Protein AF-A0A7Y3ATW0-F1 (afdb_monomer)

pLDDT: mean 70.45, std 15.16, range [37.91, 92.0]

Mean predicted aligned error: 16.02 Å

Structure (mmCIF, N/CA/C/O backbone):
data_AF-A0A7Y3ATW0-F1
#
_entry.id   AF-A0A7Y3ATW0-F1
#
loop_
_atom_site.group_PDB
_atom_site.id
_atom_site.type_symbol
_atom_site.label_atom_id
_atom_site.label_alt_id
_atom_site.label_comp_id
_atom_site.label_asym_id
_atom_site.label_entity_id
_atom_site.label_seq_id
_atom_site.pdbx_PDB_ins_code
_atom_site.Cartn_x
_at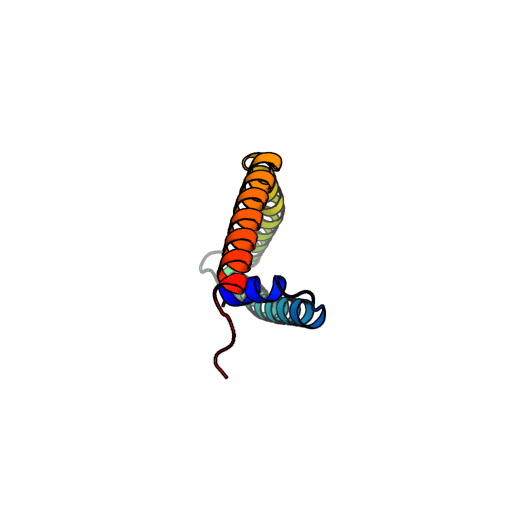om_site.Cartn_y
_atom_site.Cartn_z
_atom_site.occupancy
_atom_site.B_iso_or_equiv
_atom_site.auth_seq_id
_atom_site.auth_comp_id
_atom_site.auth_asym_id
_atom_site.auth_atom_id
_atom_site.pdbx_PDB_model_num
ATOM 1 N N . ILE A 1 1 ? -8.472 -11.705 -7.211 1.00 49.94 1 ILE A N 1
ATOM 2 C CA . ILE A 1 1 ? -8.835 -10.278 -7.421 1.00 49.94 1 ILE A CA 1
ATOM 3 C C . ILE A 1 1 ? -7.577 -9.410 -7.548 1.00 49.94 1 ILE A C 1
ATOM 5 O O . ILE A 1 1 ? -7.365 -8.875 -8.624 1.00 49.94 1 ILE A O 1
ATOM 9 N N . ALA A 1 2 ? -6.670 -9.372 -6.561 1.00 38.00 2 ALA A N 1
ATOM 10 C CA . ALA A 1 2 ? -5.379 -8.663 -6.682 1.00 38.00 2 ALA A CA 1
ATOM 11 C C . ALA A 1 2 ? -4.489 -9.165 -7.847 1.00 38.00 2 ALA A C 1
ATOM 13 O O . ALA A 1 2 ? -3.917 -8.372 -8.585 1.00 38.00 2 ALA A O 1
ATOM 14 N N . ILE A 1 3 ? -4.469 -10.484 -8.082 1.00 49.62 3 ILE A N 1
ATOM 15 C CA . ILE A 1 3 ? -3.769 -11.129 -9.215 1.00 49.62 3 ILE A CA 1
ATOM 16 C C . ILE A 1 3 ? -4.349 -10.700 -10.576 1.00 49.62 3 ILE A C 1
ATOM 18 O O . ILE A 1 3 ? -3.620 -10.559 -11.549 1.00 49.62 3 ILE A O 1
ATOM 22 N N . ILE A 1 4 ? -5.659 -10.446 -10.632 1.00 46.25 4 ILE A N 1
ATOM 23 C CA . ILE A 1 4 ? -6.367 -10.022 -11.850 1.00 46.25 4 ILE A CA 1
ATOM 24 C C . ILE A 1 4 ? -6.064 -8.546 -12.146 1.00 46.25 4 ILE A C 1
ATOM 26 O O . ILE A 1 4 ? -5.850 -8.184 -13.297 1.00 46.25 4 ILE A O 1
ATOM 30 N N . GLY A 1 5 ? -5.970 -7.708 -11.106 1.00 43.94 5 GLY A N 1
ATOM 31 C CA . GLY A 1 5 ? -5.568 -6.305 -11.238 1.00 43.94 5 GLY A CA 1
ATOM 32 C C . GLY A 1 5 ? -4.136 -6.139 -11.755 1.00 43.94 5 GLY A C 1
ATOM 33 O O . GLY A 1 5 ? -3.884 -5.278 -12.590 1.00 43.94 5 GLY A O 1
ATOM 34 N N . TYR A 1 6 ? -3.216 -7.013 -11.335 1.00 47.69 6 TYR A N 1
ATOM 35 C CA . TYR A 1 6 ? -1.833 -7.011 -11.826 1.00 47.69 6 TYR A CA 1
ATOM 36 C C . TYR A 1 6 ? -1.721 -7.484 -13.289 1.00 47.69 6 TYR A C 1
ATOM 38 O O . TYR A 1 6 ? -0.924 -6.952 -14.056 1.00 47.69 6 TYR A O 1
ATOM 46 N N . LEU A 1 7 ? -2.573 -8.435 -13.693 1.00 44.31 7 LEU A N 1
ATOM 47 C CA . LEU A 1 7 ? -2.723 -8.909 -15.078 1.00 44.31 7 LEU A CA 1
ATOM 48 C C . LEU A 1 7 ? -3.213 -7.807 -16.030 1.00 44.31 7 LEU A C 1
ATOM 50 O O . LEU A 1 7 ? -2.807 -7.765 -17.185 1.00 44.31 7 LEU A O 1
ATOM 54 N N . LEU A 1 8 ? -4.063 -6.908 -15.531 1.00 47.03 8 LEU A N 1
ATOM 55 C CA . LEU A 1 8 ? -4.670 -5.821 -16.300 1.00 47.03 8 LEU A CA 1
ATOM 56 C C . LEU A 1 8 ? -3.750 -4.611 -16.493 1.00 47.03 8 LEU A C 1
ATOM 58 O O . LEU A 1 8 ? -3.775 -3.994 -17.554 1.00 47.03 8 LEU A O 1
ATOM 62 N N . VAL A 1 9 ? -2.904 -4.298 -15.511 1.00 46.69 9 VAL A N 1
ATOM 63 C CA . VAL A 1 9 ? -1.870 -3.250 -15.622 1.00 46.69 9 VAL A CA 1
ATOM 64 C C . VAL A 1 9 ? -0.787 -3.609 -16.652 1.00 46.69 9 VAL A C 1
ATOM 66 O O . VAL A 1 9 ? -0.163 -2.718 -17.220 1.00 46.69 9 VAL A O 1
ATOM 69 N N . LEU A 1 10 ? -0.599 -4.901 -16.947 1.00 48.16 10 LEU A N 1
ATOM 70 C CA . LEU A 1 10 ? 0.301 -5.378 -18.005 1.00 48.16 10 LEU A CA 1
ATOM 71 C C . LEU A 1 10 ? -0.247 -5.123 -19.427 1.00 48.16 10 LEU A C 1
ATOM 73 O O . LEU A 1 10 ? 0.464 -5.334 -20.408 1.00 48.16 10 LEU A O 1
ATOM 77 N N . THR A 1 11 ? -1.498 -4.664 -19.539 1.00 46.88 11 THR A N 1
ATOM 78 C CA . THR A 1 11 ? -2.142 -4.267 -20.797 1.00 46.88 11 THR A CA 1
ATOM 79 C C . THR A 1 11 ? -1.956 -2.768 -21.014 1.00 46.88 11 THR A C 1
ATOM 81 O O . THR A 1 11 ? -2.322 -1.957 -20.168 1.00 46.88 11 THR A O 1
ATOM 84 N N . THR A 1 12 ? -1.402 -2.388 -22.164 1.00 51.16 12 THR A N 1
ATOM 85 C CA . THR A 1 12 ? -1.054 -1.015 -22.582 1.00 51.16 12 THR A CA 1
ATOM 86 C C . THR A 1 12 ?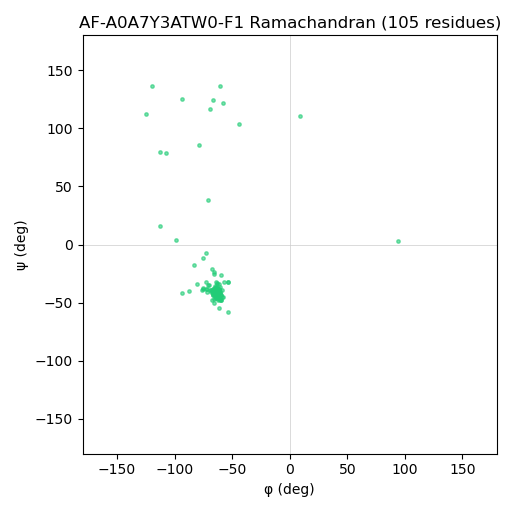 -2.282 -0.134 -22.896 1.00 51.16 12 THR A C 1
ATOM 88 O O . THR A 1 12 ? -2.255 0.647 -23.840 1.00 51.16 12 THR A O 1
ATOM 91 N N . ASP A 1 13 ? -3.376 -0.256 -22.135 1.00 56.03 13 ASP A N 1
ATOM 92 C CA . ASP A 1 13 ? -4.652 0.410 -22.421 1.00 56.03 13 ASP A CA 1
ATOM 93 C C . ASP A 1 13 ? -5.139 1.263 -21.237 1.00 56.03 13 ASP A C 1
ATOM 95 O O . ASP A 1 13 ? -5.497 0.768 -20.163 1.00 56.03 13 ASP A O 1
ATOM 99 N N . MET A 1 14 ? -5.144 2.585 -21.440 1.00 57.00 14 MET A N 1
ATOM 100 C CA . MET A 1 14 ? -5.379 3.609 -20.410 1.00 57.00 14 MET A CA 1
ATOM 101 C C . MET A 1 14 ? -6.727 3.443 -19.691 1.00 57.00 14 MET A C 1
ATOM 103 O O . MET A 1 14 ? -6.842 3.720 -18.496 1.00 57.00 14 MET A O 1
ATOM 107 N N . TYR A 1 15 ? -7.744 2.947 -20.398 1.00 69.31 15 TYR A N 1
ATOM 108 C CA . TYR A 1 15 ? -9.098 2.777 -19.873 1.00 69.31 15 TYR A CA 1
ATOM 109 C C . TYR A 1 15 ? -9.165 1.777 -18.716 1.00 69.31 15 TYR A C 1
ATOM 111 O O . TYR A 1 15 ? -9.846 2.021 -17.719 1.00 69.31 15 TYR A O 1
ATOM 119 N N . PHE A 1 16 ? -8.411 0.682 -18.789 1.00 64.50 16 PHE A N 1
ATOM 120 C CA . PHE A 1 16 ? -8.428 -0.335 -17.745 1.00 64.50 16 PHE A CA 1
ATOM 121 C C . PHE A 1 16 ? -7.720 0.121 -16.467 1.00 64.50 16 PHE A C 1
ATOM 123 O O . PHE A 1 16 ? -8.235 -0.108 -15.370 1.00 64.50 16 PHE A O 1
ATOM 130 N N . ALA A 1 17 ? -6.607 0.851 -16.591 1.00 67.56 17 ALA A N 1
ATOM 131 C CA . ALA A 1 17 ? -5.936 1.468 -15.448 1.00 67.56 17 ALA A CA 1
ATOM 132 C C . ALA A 1 17 ? -6.867 2.448 -14.710 1.00 67.56 17 ALA A C 1
ATOM 134 O O . ALA A 1 17 ? -6.970 2.394 -13.483 1.00 67.56 17 ALA A O 1
ATOM 135 N N . ILE A 1 18 ? -7.614 3.277 -15.451 1.00 78.88 18 ILE A N 1
ATOM 136 C CA . ILE A 1 18 ? -8.597 4.209 -14.878 1.00 78.88 18 ILE A CA 1
ATOM 137 C C . ILE A 1 18 ? -9.692 3.446 -14.124 1.00 78.88 18 ILE A C 1
ATOM 139 O O . ILE A 1 18 ? -10.006 3.796 -12.988 1.00 78.88 18 ILE A O 1
ATOM 143 N N . THR A 1 19 ? -10.242 2.374 -14.704 1.00 78.25 19 THR A N 1
ATOM 144 C CA . THR A 1 19 ? -11.278 1.577 -14.021 1.00 78.25 19 THR A CA 1
ATOM 145 C C . THR A 1 19 ? -10.760 0.879 -12.760 1.00 78.25 19 THR A C 1
ATOM 147 O O . THR A 1 19 ? -11.460 0.850 -11.750 1.00 78.25 19 THR A O 1
ATOM 150 N N . GLY A 1 20 ? -9.519 0.380 -12.769 1.00 72.19 20 GLY A N 1
ATOM 151 C CA . GLY A 1 20 ? -8.884 -0.222 -11.594 1.00 72.19 20 GLY A CA 1
ATOM 152 C C . GLY A 1 20 ? -8.654 0.787 -10.465 1.00 72.19 20 GLY A C 1
ATOM 153 O O . GLY A 1 20 ? -8.964 0.500 -9.304 1.00 72.19 20 GLY A O 1
ATOM 154 N N . PHE A 1 21 ? -8.188 1.995 -10.797 1.00 79.69 21 PHE A N 1
ATOM 155 C CA . PHE A 1 21 ? -8.072 3.092 -9.832 1.00 79.69 21 PHE A CA 1
ATOM 156 C C . PHE A 1 21 ? -9.438 3.545 -9.309 1.00 79.69 21 PHE A C 1
ATOM 158 O O . PHE A 1 21 ? -9.581 3.758 -8.106 1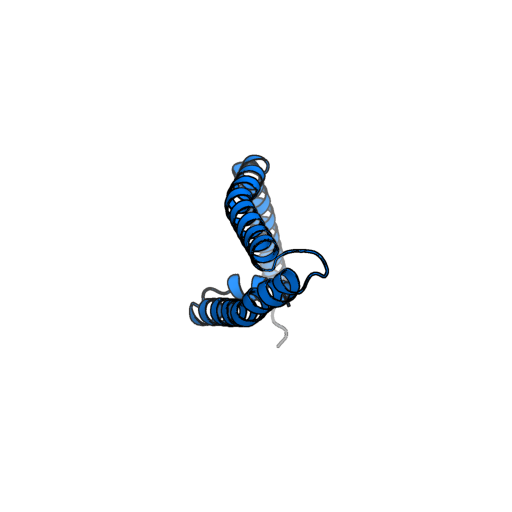.00 79.69 21 PHE A O 1
ATOM 165 N N . ALA A 1 22 ? -10.454 3.628 -10.173 1.00 85.75 22 ALA A N 1
ATOM 166 C CA . ALA A 1 22 ? -11.812 3.995 -9.780 1.00 85.75 22 ALA A CA 1
ATOM 167 C C . ALA A 1 22 ? -12.413 2.986 -8.788 1.00 85.75 22 ALA A C 1
ATOM 169 O O . ALA A 1 22 ? -12.909 3.383 -7.736 1.00 85.75 22 ALA A O 1
ATOM 170 N N . LEU A 1 23 ? 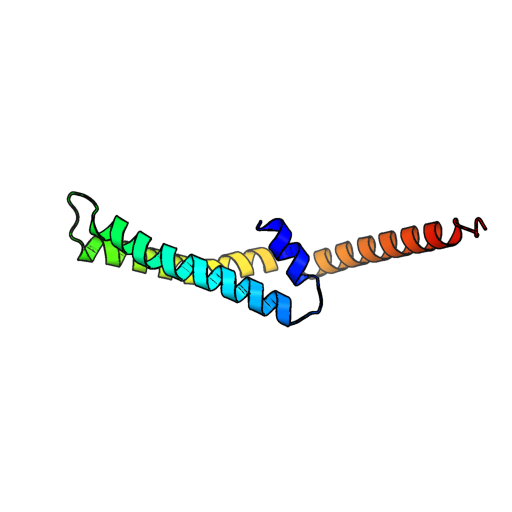-12.307 1.681 -9.064 1.00 83.62 23 LEU A N 1
ATOM 171 C CA . LEU A 1 23 ? -12.777 0.631 -8.152 1.00 83.62 23 LEU A CA 1
ATOM 172 C C . LEU A 1 23 ? -12.024 0.646 -6.815 1.00 83.62 23 LEU A C 1
ATOM 174 O O . LEU A 1 23 ? -12.635 0.485 -5.759 1.00 83.62 23 LEU A O 1
ATOM 178 N N . THR A 1 24 ? -10.712 0.883 -6.850 1.00 81.00 24 THR A N 1
ATOM 179 C CA . THR A 1 24 ? -9.894 1.004 -5.635 1.00 81.00 24 THR A CA 1
ATOM 180 C C . THR A 1 24 ? -10.326 2.215 -4.803 1.00 81.00 24 THR A C 1
ATOM 182 O O . THR A 1 24 ? -10.537 2.087 -3.597 1.00 81.00 24 THR A O 1
ATOM 185 N N . GLY A 1 25 ? -10.536 3.371 -5.440 1.00 85.94 25 GLY A N 1
ATOM 186 C CA . GLY A 1 25 ? -11.032 4.583 -4.785 1.00 85.94 25 GLY A CA 1
ATOM 187 C C . GLY A 1 25 ? -12.418 4.396 -4.164 1.00 85.94 25 GLY A C 1
ATOM 188 O O . GLY A 1 25 ? -12.640 4.803 -3.024 1.00 85.94 25 GLY A O 1
ATOM 189 N N . LEU A 1 26 ? -13.325 3.704 -4.861 1.00 90.12 26 LEU A N 1
ATOM 190 C CA . LEU A 1 26 ? -14.648 3.366 -4.329 1.00 90.12 26 LEU A CA 1
ATOM 191 C C . LEU A 1 26 ? -14.562 2.473 -3.086 1.00 90.12 26 LEU A C 1
ATOM 193 O O . LEU A 1 26 ? -15.266 2.723 -2.110 1.00 90.12 26 LEU A O 1
ATOM 197 N N . GLY A 1 27 ? -13.674 1.476 -3.081 1.00 85.50 27 GLY A N 1
ATOM 198 C CA . GLY A 1 27 ? -13.439 0.645 -1.898 1.00 85.50 27 GLY A CA 1
ATOM 199 C C . GLY A 1 27 ? -12.943 1.466 -0.703 1.00 85.50 27 GLY A C 1
ATOM 200 O O . GLY A 1 27 ? -13.493 1.368 0.395 1.00 85.50 27 GLY A O 1
ATOM 201 N N . PHE A 1 28 ? -11.956 2.341 -0.921 1.00 85.19 28 PHE A N 1
ATOM 202 C CA . PHE A 1 28 ? -11.443 3.231 0.125 1.00 85.19 28 PHE A CA 1
ATOM 203 C C . PHE A 1 28 ? -12.506 4.196 0.668 1.00 85.19 28 PHE A C 1
ATOM 205 O O . PHE A 1 28 ? -12.515 4.461 1.870 1.00 85.19 28 PHE A O 1
ATOM 212 N N . SER A 1 29 ? -13.437 4.659 -0.172 1.00 90.75 29 SER A N 1
ATOM 213 C CA . SER A 1 29 ? -14.529 5.547 0.247 1.00 90.75 29 SER A CA 1
ATOM 214 C C . SER A 1 29 ? -15.434 4.937 1.321 1.00 90.75 29 SER A C 1
ATOM 216 O O . SER A 1 29 ? -16.046 5.688 2.076 1.00 90.75 29 SER A O 1
ATOM 218 N N . VAL A 1 30 ? -15.540 3.608 1.393 1.00 90.12 30 VAL A N 1
ATOM 219 C CA . VAL A 1 30 ? -16.323 2.912 2.426 1.00 90.12 30 VAL A CA 1
ATOM 220 C C . VAL A 1 30 ? -15.439 2.526 3.611 1.00 90.12 30 VAL A C 1
ATOM 222 O O . VAL A 1 30 ? -15.836 2.693 4.761 1.00 90.12 30 VAL A O 1
ATOM 225 N N . ILE A 1 31 ? -14.220 2.050 3.344 1.00 88.44 31 ILE A N 1
ATOM 226 C CA . ILE A 1 31 ? -13.304 1.547 4.377 1.00 88.44 31 ILE A CA 1
ATOM 227 C C . ILE A 1 31 ? -12.862 2.659 5.335 1.00 88.44 31 ILE A C 1
ATOM 229 O O . ILE A 1 31 ? -12.859 2.456 6.544 1.00 88.44 31 ILE A O 1
ATOM 233 N N . VAL A 1 32 ? -12.496 3.835 4.821 1.00 87.12 32 VAL A N 1
ATOM 234 C CA . VAL A 1 32 ? -11.967 4.938 5.643 1.00 87.12 32 VAL A CA 1
ATOM 235 C C . VAL A 1 32 ? -12.974 5.424 6.700 1.00 87.12 32 VAL A C 1
ATOM 237 O O . VAL A 1 32 ? -12.625 5.413 7.883 1.00 87.12 32 VAL A O 1
ATOM 240 N N . PRO A 1 33 ? -14.215 5.819 6.352 1.00 84.94 33 PRO A N 1
ATOM 241 C CA . PRO A 1 33 ? -15.199 6.230 7.354 1.00 84.94 33 PRO A CA 1
ATOM 242 C C . PRO A 1 33 ? -15.598 5.086 8.293 1.00 84.94 33 PRO A C 1
ATOM 244 O O . PRO A 1 33 ? -15.844 5.337 9.470 1.00 84.94 33 PRO A O 1
ATOM 247 N N . GLU A 1 34 ? -15.609 3.838 7.819 1.00 88.31 34 GLU A N 1
ATOM 248 C CA . GLU A 1 34 ? -15.887 2.674 8.664 1.00 88.31 34 GLU A CA 1
ATOM 249 C C . GLU A 1 34 ? -14.785 2.446 9.709 1.00 88.31 34 GLU A C 1
ATOM 251 O O . GLU A 1 34 ? -15.085 2.200 10.876 1.00 88.31 34 GLU A O 1
ATOM 256 N N . LEU A 1 35 ? -13.511 2.609 9.339 1.00 85.69 35 LEU A N 1
ATOM 257 C CA . LEU A 1 35 ? -12.395 2.556 10.285 1.00 85.69 35 LEU A CA 1
ATOM 258 C C . LEU A 1 35 ? -12.544 3.630 11.364 1.00 85.69 35 LEU A C 1
ATOM 260 O O . LEU A 1 35 ? -12.461 3.311 12.550 1.00 85.69 35 LEU A O 1
ATOM 264 N N . PHE A 1 36 ? -12.834 4.878 10.978 1.00 84.00 36 PHE A N 1
ATOM 265 C CA . PHE A 1 36 ? -13.091 5.953 11.940 1.00 84.00 36 PHE A CA 1
ATOM 266 C C . PHE A 1 36 ? -14.307 5.662 12.829 1.00 84.00 36 PHE A C 1
ATOM 268 O O . PHE A 1 36 ? -14.254 5.923 14.031 1.00 84.00 36 PHE A O 1
ATOM 275 N N . ARG A 1 37 ? -15.373 5.066 12.279 1.00 83.50 37 ARG A N 1
ATOM 276 C CA . ARG A 1 37 ? -16.560 4.641 13.037 1.00 83.50 37 ARG A CA 1
ATOM 277 C C . ARG A 1 37 ? -16.215 3.585 14.084 1.00 83.50 37 ARG A C 1
ATOM 279 O O . ARG A 1 37 ? -16.684 3.681 15.214 1.00 83.50 37 ARG A O 1
ATOM 286 N N . ILE A 1 38 ? -15.402 2.594 13.724 1.00 83.44 38 ILE A N 1
ATOM 287 C CA . ILE A 1 38 ? -14.958 1.533 14.635 1.00 83.44 38 ILE A CA 1
ATOM 288 C C . ILE A 1 38 ? -14.042 2.115 15.718 1.00 83.44 38 ILE A C 1
ATOM 290 O O . ILE A 1 38 ? -14.272 1.866 16.898 1.00 83.44 38 ILE A O 1
ATOM 294 N N . GLY A 1 39 ? -13.055 2.937 15.344 1.00 79.25 39 GLY A N 1
ATOM 295 C CA . GLY A 1 39 ? -12.125 3.567 16.287 1.00 79.25 39 GLY A CA 1
ATOM 296 C C . GLY A 1 39 ? -12.790 4.546 17.252 1.00 79.25 39 GLY A C 1
ATOM 297 O O . GLY A 1 39 ? -12.424 4.597 18.422 1.00 79.25 39 GLY A O 1
ATOM 298 N N . GLY A 1 40 ? -13.803 5.280 16.790 1.00 77.62 40 GLY A N 1
ATOM 299 C CA . GLY A 1 40 ? -14.587 6.195 17.620 1.00 77.62 40 GLY A CA 1
ATOM 300 C C . GLY A 1 40 ? -15.586 5.505 18.557 1.00 77.62 40 GLY A C 1
ATOM 301 O O . GLY A 1 40 ? -16.129 6.157 19.445 1.00 77.62 40 GLY A O 1
ATOM 302 N N . ASN A 1 41 ? -15.835 4.202 18.374 1.00 75.06 41 ASN A N 1
ATOM 303 C CA . ASN A 1 41 ? -16.789 3.409 19.159 1.00 75.06 41 ASN A CA 1
ATOM 304 C C . ASN A 1 41 ? -16.093 2.341 20.028 1.00 75.06 41 ASN A C 1
ATOM 306 O O . ASN A 1 41 ? -16.721 1.400 20.519 1.00 75.06 41 ASN A O 1
ATOM 310 N N . VAL A 1 42 ? -14.776 2.471 20.223 1.00 79.12 42 VAL A N 1
ATOM 311 C CA . VAL A 1 42 ? -14.011 1.620 21.139 1.00 79.12 42 VAL A CA 1
ATOM 312 C C . VAL A 1 42 ? -14.424 1.946 22.576 1.00 79.12 42 VAL A C 1
ATOM 314 O O . VAL A 1 42 ? -14.225 3.057 23.067 1.00 79.12 42 VAL A O 1
ATOM 317 N N . LYS A 1 43 ? -15.014 0.965 23.271 1.00 62.91 43 LYS A N 1
ATOM 318 C CA . LYS A 1 43 ? -15.461 1.122 24.664 1.00 62.91 43 LYS A CA 1
ATOM 319 C C . LYS A 1 43 ? -14.288 1.515 25.570 1.00 62.91 43 LYS A C 1
ATOM 321 O O . LYS A 1 43 ? -13.326 0.764 25.687 1.00 62.91 43 LYS A O 1
ATOM 326 N N . GLY A 1 44 ? -14.420 2.655 26.249 1.00 69.69 44 GLY A N 1
ATOM 327 C CA . GLY A 1 44 ? -13.440 3.153 27.222 1.00 69.69 44 GLY A CA 1
ATOM 328 C C . GLY A 1 44 ? -12.398 4.131 26.667 1.00 69.69 44 GLY A C 1
ATOM 329 O O . GLY A 1 44 ? -11.536 4.559 27.427 1.00 69.69 44 GLY A O 1
ATOM 330 N N . VAL A 1 45 ? -12.477 4.510 25.386 1.00 74.00 45 VAL A N 1
ATOM 331 C CA . VAL A 1 45 ? -11.576 5.486 24.748 1.00 74.00 45 VAL A CA 1
ATOM 332 C C . VAL A 1 45 ? -12.398 6.672 24.238 1.00 74.00 45 VAL A C 1
ATOM 334 O O . VAL A 1 45 ? -13.469 6.479 23.663 1.00 74.00 45 VAL A O 1
ATOM 337 N N . GLU A 1 46 ? -11.925 7.907 24.445 1.00 77.56 46 GLU A N 1
ATOM 338 C CA . GLU A 1 46 ? -12.558 9.073 23.817 1.00 77.56 46 GLU A CA 1
ATOM 339 C C . GLU A 1 46 ? -12.505 8.941 22.293 1.00 77.56 46 GLU A C 1
ATOM 341 O O . GLU A 1 46 ? -11.459 8.635 21.719 1.00 77.56 46 GLU A O 1
ATOM 346 N N . SER A 1 47 ? -13.615 9.250 21.620 1.00 77.19 47 SER A N 1
ATOM 347 C CA . SER A 1 47 ? -13.691 9.214 20.153 1.00 77.19 47 SER A CA 1
ATOM 348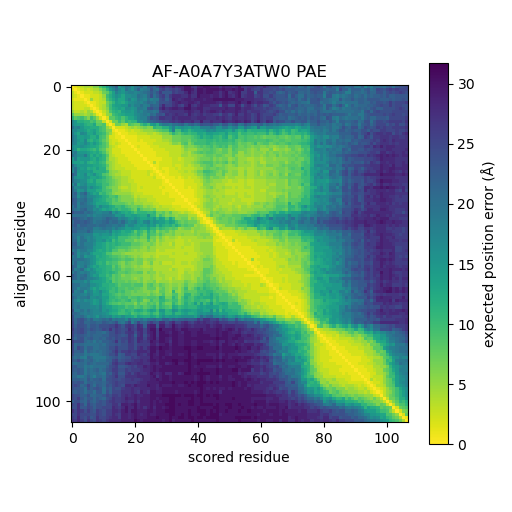 C C . SER A 1 47 ? -12.576 10.045 19.488 1.00 77.19 47 SER A C 1
ATOM 350 O O . SER A 1 47 ? -12.023 9.641 18.466 1.00 77.19 47 SER A O 1
ATOM 352 N N . SER A 1 48 ? -12.153 11.143 20.132 1.00 79.69 48 SER A N 1
ATOM 353 C CA . SER A 1 48 ? -11.015 11.975 19.712 1.00 79.69 48 SER A CA 1
ATOM 354 C C . SER A 1 48 ? -9.697 11.185 19.626 1.00 79.69 48 SER A C 1
ATOM 356 O O . SER A 1 48 ? -8.978 11.282 18.632 1.00 79.69 48 SER A O 1
ATOM 358 N N . GLN A 1 49 ? -9.405 10.358 20.633 1.00 82.19 49 GLN A N 1
ATOM 359 C CA . GLN A 1 49 ? -8.187 9.554 20.738 1.00 82.19 49 GLN A CA 1
ATOM 360 C C . GLN A 1 49 ? -8.198 8.396 19.735 1.00 82.19 49 GLN A C 1
ATOM 362 O O . GLN A 1 49 ? -7.188 8.131 19.085 1.00 82.19 49 GLN A O 1
ATOM 367 N N . GLY A 1 50 ? -9.350 7.740 19.552 1.00 81.56 50 GLY A N 1
ATOM 368 C CA . GLY A 1 50 ? -9.508 6.661 18.571 1.00 81.56 50 GLY A CA 1
ATOM 369 C C . GLY A 1 50 ? -9.296 7.140 17.130 1.00 81.56 50 GLY A C 1
ATOM 370 O O . GLY A 1 50 ? -8.569 6.513 16.358 1.00 81.56 50 GLY A O 1
ATOM 371 N N . VAL A 1 51 ? -9.863 8.298 16.782 1.00 84.31 51 VAL A N 1
ATOM 372 C CA . VAL A 1 51 ? -9.671 8.936 15.469 1.00 84.31 51 VAL A CA 1
ATOM 373 C C . VAL A 1 51 ? -8.220 9.391 15.279 1.00 84.31 51 VAL A C 1
ATOM 375 O O . VAL A 1 51 ? -7.644 9.152 14.216 1.00 84.31 51 VAL 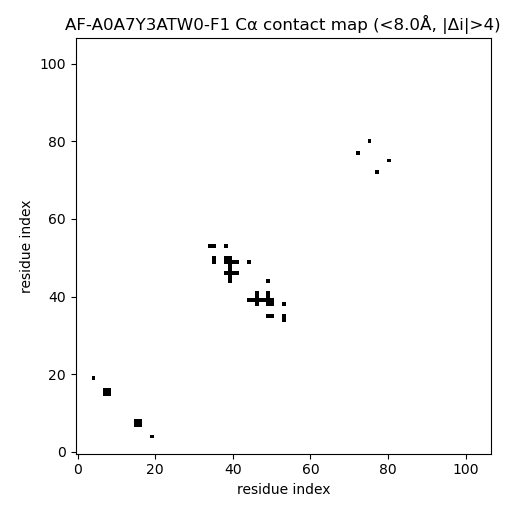A O 1
ATOM 378 N N . ALA A 1 52 ? -7.600 9.987 16.304 1.00 86.00 52 ALA A N 1
ATOM 379 C CA . ALA A 1 52 ? -6.200 10.409 16.260 1.00 86.00 52 ALA A CA 1
ATOM 380 C C . ALA A 1 52 ? -5.239 9.227 16.052 1.00 86.00 52 ALA A C 1
ATOM 382 O O . ALA A 1 52 ? -4.286 9.342 15.283 1.00 86.00 52 ALA A O 1
ATOM 383 N N . PHE A 1 53 ? -5.510 8.073 16.669 1.00 87.00 53 PHE A N 1
ATOM 384 C CA . PHE A 1 53 ? -4.717 6.859 16.477 1.00 87.00 53 PHE A CA 1
ATOM 385 C C . PHE A 1 53 ? -4.835 6.306 15.047 1.00 87.00 53 PHE A C 1
ATOM 387 O O . PHE A 1 53 ? -3.828 5.960 14.426 1.00 87.00 53 PHE A O 1
ATOM 394 N N . ILE A 1 54 ? -6.044 6.272 14.480 1.00 87.56 54 ILE A N 1
ATOM 395 C CA . ILE A 1 54 ? -6.261 5.848 13.086 1.00 87.56 54 ILE A CA 1
ATOM 396 C C . ILE A 1 54 ? -5.554 6.795 12.111 1.00 87.56 54 ILE A C 1
ATOM 398 O O . ILE A 1 54 ? -4.868 6.347 11.196 1.00 87.56 54 ILE A O 1
ATOM 402 N N . ALA A 1 55 ? -5.667 8.107 12.320 1.00 87.00 55 ALA A N 1
ATOM 403 C CA . ALA A 1 55 ? -4.962 9.086 11.499 1.00 87.00 55 ALA A CA 1
ATOM 404 C C . ALA A 1 55 ? -3.436 8.951 11.642 1.00 87.00 55 ALA A C 1
ATOM 406 O O . ALA A 1 55 ? -2.723 8.934 10.641 1.00 87.00 55 ALA A O 1
ATOM 407 N N . GLY A 1 56 ? -2.937 8.799 12.873 1.00 90.38 56 GLY A N 1
ATOM 408 C CA . GLY A 1 56 ? -1.517 8.612 13.166 1.00 90.38 56 GLY A CA 1
ATOM 409 C C . GLY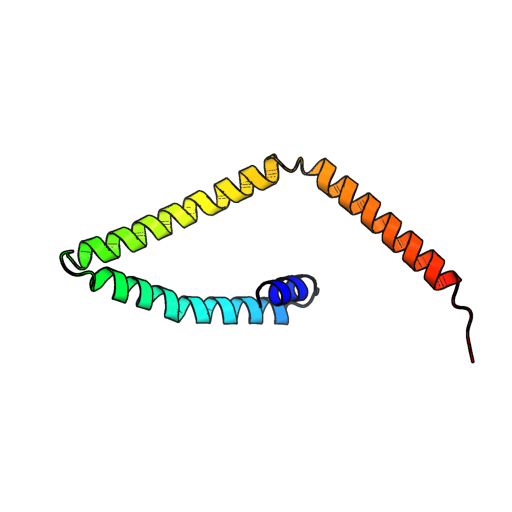 A 1 56 ? -0.945 7.371 12.485 1.00 90.38 56 GLY A C 1
ATOM 410 O O . GLY A 1 56 ? 0.063 7.466 11.791 1.00 90.38 56 GLY A O 1
ATOM 411 N N . THR A 1 57 ? -1.630 6.231 12.594 1.00 89.19 57 THR A N 1
ATOM 412 C CA . THR A 1 57 ? -1.236 4.990 11.904 1.00 89.19 57 THR A CA 1
ATOM 413 C C . THR A 1 57 ? -1.311 5.121 10.382 1.00 89.19 57 THR A C 1
ATOM 415 O O . THR A 1 57 ? -0.418 4.627 9.694 1.00 89.19 57 THR A O 1
ATOM 418 N N . GLY A 1 58 ? -2.299 5.846 9.847 1.00 88.75 58 GLY A N 1
ATOM 419 C CA . GLY A 1 58 ? -2.385 6.179 8.423 1.00 88.75 58 GLY A CA 1
ATOM 420 C C . GLY A 1 58 ? -1.187 6.994 7.926 1.00 88.75 58 GLY A C 1
ATOM 421 O O . GLY A 1 58 ? -0.566 6.626 6.929 1.00 88.75 58 GLY A O 1
ATOM 422 N N . TYR A 1 59 ? -0.802 8.051 8.648 1.00 88.69 59 TYR A N 1
ATOM 423 C CA . TYR A 1 59 ? 0.391 8.843 8.328 1.00 88.69 59 TYR A CA 1
ATOM 424 C C . TYR A 1 59 ? 1.682 8.037 8.476 1.00 88.69 59 TYR A C 1
ATOM 426 O O . TYR A 1 59 ? 2.551 8.116 7.609 1.00 88.69 59 TYR A O 1
ATOM 434 N N . SER A 1 60 ? 1.809 7.223 9.528 1.00 92.00 60 SER A N 1
ATOM 435 C CA . SER A 1 60 ? 2.952 6.319 9.684 1.00 92.00 60 SER A CA 1
ATOM 436 C C . SER A 1 60 ? 3.054 5.347 8.509 1.00 92.00 60 SER A C 1
ATOM 438 O O . SER A 1 60 ? 4.131 5.199 7.942 1.00 92.00 60 SER A O 1
ATOM 440 N N . GLY A 1 61 ? 1.944 4.737 8.083 1.00 86.38 61 GLY A N 1
ATOM 441 C CA . GLY A 1 61 ? 1.907 3.864 6.909 1.00 86.38 61 GLY A CA 1
ATOM 442 C C . GLY A 1 61 ? 2.280 4.591 5.614 1.00 86.38 61 GLY A C 1
ATOM 443 O O . GLY A 1 61 ? 3.044 4.056 4.813 1.00 86.38 61 GLY A O 1
ATOM 444 N N . PHE A 1 62 ? 1.813 5.831 5.437 1.00 87.50 62 PHE A N 1
ATOM 445 C CA . PHE A 1 62 ? 2.158 6.664 4.283 1.00 87.50 62 PHE A CA 1
ATOM 446 C C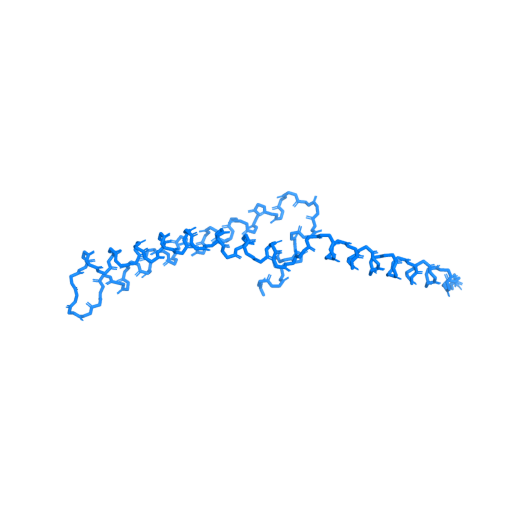 . PHE A 1 62 ? 3.653 7.007 4.222 1.00 87.50 62 PHE A C 1
ATOM 448 O O . PHE A 1 62 ? 4.224 7.017 3.137 1.00 87.50 62 PHE A O 1
ATOM 455 N N . LEU A 1 63 ? 4.304 7.242 5.366 1.00 90.88 63 LEU A N 1
ATOM 456 C CA . LEU A 1 63 ? 5.750 7.488 5.433 1.00 90.88 63 LEU A CA 1
ATOM 457 C C . LEU A 1 63 ? 6.574 6.203 5.268 1.00 90.88 63 LEU A C 1
ATOM 459 O O . LEU A 1 63 ? 7.604 6.206 4.599 1.00 90.88 63 LEU A O 1
ATOM 463 N N . VAL A 1 64 ? 6.120 5.095 5.857 1.00 88.81 64 VAL A N 1
ATOM 464 C CA . VAL A 1 64 ? 6.817 3.801 5.819 1.00 88.81 64 VAL A CA 1
ATOM 465 C C . VAL A 1 64 ? 6.721 3.144 4.437 1.00 88.81 64 VAL A C 1
ATOM 467 O O . VAL A 1 64 ? 7.669 2.487 4.013 1.00 88.81 64 VAL A O 1
ATOM 470 N N . GLY A 1 65 ? 5.624 3.347 3.701 1.00 83.19 65 GLY A N 1
ATOM 471 C CA . GLY A 1 65 ? 5.407 2.764 2.373 1.00 83.19 65 GLY A CA 1
ATOM 472 C C . GLY A 1 65 ? 6.546 3.042 1.378 1.00 83.19 65 GLY A C 1
ATOM 473 O O . GLY A 1 65 ? 7.160 2.088 0.896 1.00 83.19 65 GLY A O 1
ATOM 474 N N . PRO A 1 66 ? 6.885 4.314 1.091 1.00 78.75 66 PRO A N 1
ATOM 475 C CA . PRO A 1 66 ? 7.994 4.676 0.210 1.00 78.75 66 PRO A CA 1
ATOM 476 C C . PRO A 1 66 ? 9.352 4.173 0.702 1.00 78.75 66 PRO A C 1
ATOM 478 O O . PRO A 1 66 ? 10.172 3.761 -0.111 1.00 78.75 66 PRO A O 1
ATOM 481 N N . VAL A 1 67 ? 9.585 4.168 2.019 1.00 84.06 67 VAL A N 1
ATOM 482 C CA . VAL A 1 67 ? 10.843 3.689 2.612 1.00 84.06 67 VAL A CA 1
ATOM 483 C C . VAL A 1 67 ? 11.008 2.192 2.367 1.00 84.06 67 VAL A C 1
ATOM 485 O O . VAL A 1 67 ? 12.029 1.775 1.834 1.00 84.06 67 VAL A O 1
ATOM 488 N N . ILE A 1 68 ? 9.990 1.382 2.672 1.00 81.06 68 ILE A N 1
ATOM 489 C CA . ILE A 1 68 ? 10.014 -0.063 2.405 1.00 81.06 68 ILE A CA 1
ATOM 490 C C . ILE A 1 68 ? 10.184 -0.333 0.905 1.00 81.06 68 ILE A C 1
ATOM 492 O O . ILE A 1 68 ? 10.986 -1.184 0.526 1.00 81.06 68 ILE A O 1
ATOM 496 N N . LEU A 1 69 ? 9.473 0.404 0.047 1.00 74.88 69 LEU A N 1
ATOM 497 C CA . LEU A 1 69 ? 9.614 0.280 -1.406 1.00 74.88 69 LEU A CA 1
ATOM 498 C C . LEU A 1 69 ? 11.029 0.632 -1.886 1.00 74.88 69 LEU A C 1
ATOM 500 O O . LEU A 1 69 ? 11.568 -0.085 -2.725 1.00 74.88 69 LEU A O 1
ATOM 504 N N . GLY A 1 70 ? 11.646 1.680 -1.336 1.00 72.94 70 GLY A N 1
ATOM 505 C CA . GLY A 1 70 ? 13.028 2.070 -1.620 1.00 72.94 70 GLY A CA 1
ATOM 506 C C . GLY A 1 70 ? 14.040 1.013 -1.177 1.00 72.94 70 GLY A C 1
ATOM 507 O O . GLY A 1 70 ? 14.879 0.611 -1.973 1.00 72.94 70 GLY A O 1
ATOM 508 N N . PHE A 1 71 ? 13.897 0.474 0.038 1.00 76.75 71 PHE A N 1
ATOM 509 C CA . PHE A 1 71 ? 14.740 -0.619 0.541 1.00 76.75 71 PHE A CA 1
ATOM 510 C C . PHE A 1 71 ? 14.628 -1.889 -0.311 1.00 76.75 71 PHE A C 1
ATOM 512 O O . PHE A 1 71 ? 15.630 -2.551 -0.572 1.00 76.75 71 PHE A O 1
ATOM 519 N N . ILE A 1 72 ? 13.419 -2.235 -0.766 1.00 69.25 72 ILE A N 1
ATOM 520 C CA . ILE A 1 72 ? 13.208 -3.361 -1.684 1.00 69.25 72 ILE A CA 1
ATOM 521 C C . ILE A 1 72 ? 13.851 -3.065 -3.047 1.00 69.25 72 ILE A C 1
ATOM 523 O O . ILE A 1 72 ? 14.508 -3.942 -3.605 1.00 69.25 72 ILE A O 1
ATOM 527 N N . ALA A 1 73 ? 13.715 -1.842 -3.566 1.00 64.12 73 ALA A N 1
ATOM 528 C CA . ALA A 1 73 ? 14.348 -1.420 -4.816 1.00 64.12 73 ALA A CA 1
ATOM 529 C C . ALA A 1 73 ? 15.888 -1.382 -4.738 1.00 64.12 73 ALA A C 1
ATOM 531 O O . ALA A 1 73 ? 16.548 -1.528 -5.762 1.00 64.12 73 ALA A O 1
ATOM 532 N N . GLU A 1 74 ? 16.454 -1.208 -3.542 1.00 63.53 74 GLU A N 1
ATOM 533 C CA . GLU A 1 74 ? 17.898 -1.169 -3.296 1.00 63.53 74 GLU A CA 1
ATOM 534 C C . GLU A 1 74 ? 18.494 -2.573 -3.063 1.00 63.53 74 GLU A C 1
ATOM 536 O O . GLU A 1 74 ? 19.548 -2.893 -3.612 1.00 63.53 74 GLU A O 1
ATOM 541 N N . GLN A 1 75 ? 17.794 -3.451 -2.327 1.00 58.22 75 GLN A N 1
ATOM 542 C CA . GLN A 1 75 ? 18.205 -4.849 -2.094 1.00 58.22 75 GLN A CA 1
ATOM 543 C C . GLN A 1 75 ? 18.096 -5.724 -3.347 1.00 58.22 75 GLN A C 1
ATOM 545 O O . GLN A 1 75 ? 18.931 -6.603 -3.573 1.00 58.22 75 GLN A O 1
ATOM 550 N N . PHE A 1 76 ? 17.100 -5.480 -4.198 1.00 54.38 76 PHE A N 1
ATOM 551 C CA . PHE A 1 76 ? 17.140 -5.973 -5.566 1.00 54.38 76 PHE A CA 1
ATOM 552 C C . PHE A 1 76 ? 18.055 -5.045 -6.348 1.00 54.38 76 PHE A C 1
ATOM 554 O O . PHE A 1 76 ? 17.564 -4.108 -6.962 1.00 54.38 76 PHE A O 1
ATOM 561 N N . SER A 1 77 ? 19.371 -5.296 -6.323 1.00 55.69 77 SER A N 1
ATOM 562 C CA . SER A 1 77 ? 20.332 -4.602 -7.187 1.00 55.69 77 SER A CA 1
ATOM 563 C C . SER A 1 77 ? 19.734 -4.539 -8.591 1.00 55.69 77 SER A C 1
ATOM 565 O O . SER A 1 77 ? 19.618 -5.563 -9.272 1.00 55.69 77 SER A O 1
ATOM 567 N N . LEU A 1 78 ? 19.233 -3.356 -8.957 1.00 54.75 78 LEU A N 1
ATOM 568 C CA . LEU A 1 78 ? 18.274 -3.153 -10.045 1.00 54.75 78 LEU A CA 1
ATOM 569 C C . LEU A 1 78 ? 18.798 -3.788 -11.347 1.00 54.75 78 LEU A C 1
ATOM 571 O O . LEU A 1 78 ? 18.059 -4.402 -12.113 1.00 54.75 78 LEU A O 1
ATOM 575 N N . SER A 1 79 ? 20.120 -3.774 -11.504 1.00 58.69 79 SER A N 1
ATOM 576 C CA . SER A 1 79 ? 20.895 -4.395 -12.573 1.00 58.69 79 SER A CA 1
ATOM 577 C C . SER A 1 79 ? 20.761 -5.925 -12.678 1.00 58.69 79 SER A C 1
ATOM 579 O O . SER A 1 79 ? 20.632 -6.433 -13.788 1.00 58.69 79 SER A O 1
ATOM 581 N N . ILE A 1 80 ? 20.756 -6.685 -11.575 1.00 61.53 80 ILE A N 1
ATOM 582 C CA . ILE A 1 80 ? 20.659 -8.161 -11.618 1.00 61.53 80 ILE A CA 1
ATOM 583 C C . ILE A 1 80 ? 19.227 -8.606 -11.939 1.00 61.53 80 ILE A C 1
ATOM 585 O O . ILE A 1 80 ? 19.047 -9.545 -12.716 1.00 61.53 80 ILE A O 1
ATOM 589 N N . SER A 1 81 ? 18.206 -7.908 -11.425 1.00 53.47 81 SER A N 1
ATOM 590 C CA . SER A 1 81 ? 16.806 -8.176 -11.792 1.00 53.47 81 SER A CA 1
ATOM 591 C C . SER A 1 81 ? 16.552 -7.911 -13.272 1.00 53.47 81 SER A C 1
ATOM 593 O O . SER A 1 81 ? 15.944 -8.748 -13.937 1.00 53.47 81 SER A O 1
ATOM 595 N N . PHE A 1 82 ? 17.065 -6.804 -13.821 1.00 59.06 82 PHE A N 1
ATOM 596 C CA . PHE A 1 82 ? 16.945 -6.527 -15.253 1.00 59.06 82 PHE A CA 1
ATOM 597 C C . PHE A 1 82 ? 17.727 -7.531 -16.117 1.00 59.06 82 PHE A C 1
ATOM 599 O O . PHE A 1 82 ? 17.198 -7.959 -17.139 1.00 59.06 82 PHE A O 1
ATOM 606 N N . ILE A 1 83 ? 18.918 -7.988 -15.705 1.00 65.12 83 ILE A N 1
ATOM 607 C CA . ILE A 1 83 ? 19.678 -9.033 -16.425 1.00 65.12 83 ILE A CA 1
ATOM 608 C C . ILE A 1 83 ? 18.958 -10.389 -16.375 1.00 65.12 83 ILE A C 1
ATOM 610 O O . ILE A 1 83 ? 18.845 -11.062 -17.397 1.00 65.12 83 ILE A O 1
ATOM 614 N N . SER A 1 84 ? 18.423 -10.782 -15.217 1.00 60.88 84 SER A N 1
ATOM 615 C CA . SER A 1 84 ? 17.659 -12.027 -15.063 1.00 60.88 84 SER A CA 1
ATOM 616 C C . SER A 1 84 ? 16.367 -12.001 -15.889 1.00 60.88 84 SER A C 1
ATOM 618 O O . SER A 1 84 ? 16.080 -12.942 -16.633 1.00 60.88 84 SER A O 1
ATOM 620 N N . LEU A 1 85 ? 15.631 -10.883 -15.858 1.00 63.44 85 LEU A N 1
ATOM 621 C CA . LEU A 1 85 ? 14.450 -10.674 -16.699 1.00 63.44 85 LEU A CA 1
ATOM 622 C C . LEU A 1 85 ? 14.798 -10.667 -18.191 1.00 63.44 85 LEU A C 1
ATOM 624 O O . LEU A 1 85 ? 14.038 -11.219 -18.987 1.00 63.44 85 LEU A O 1
ATOM 628 N N . MET A 1 86 ? 15.943 -10.101 -18.580 1.00 67.62 86 MET A N 1
ATOM 629 C CA . MET A 1 86 ? 16.417 -10.113 -19.964 1.00 67.62 86 MET A CA 1
ATOM 630 C C . MET A 1 86 ? 16.744 -11.539 -20.428 1.00 67.62 86 MET A C 1
ATOM 632 O O . MET A 1 86 ? 16.282 -11.946 -21.492 1.00 67.62 86 MET A O 1
ATOM 636 N N . ILE A 1 87 ? 17.466 -12.328 -19.626 1.00 72.62 87 ILE A N 1
ATOM 637 C CA . ILE A 1 87 ? 17.818 -13.720 -19.952 1.00 72.62 87 ILE A CA 1
ATOM 638 C C . ILE A 1 87 ? 16.560 -14.588 -20.051 1.00 72.62 87 ILE A C 1
ATOM 640 O O . ILE A 1 87 ? 16.399 -15.320 -21.027 1.00 72.62 87 ILE A O 1
ATOM 644 N N . CYS A 1 88 ? 15.633 -14.468 -19.098 1.00 66.31 88 CYS A N 1
ATOM 645 C CA . CYS A 1 88 ? 14.358 -15.182 -19.143 1.00 66.31 88 CYS A CA 1
ATOM 646 C C . CYS A 1 88 ? 13.510 -14.767 -20.352 1.00 66.31 88 CYS A C 1
ATOM 648 O O . CYS A 1 88 ? 12.952 -15.628 -21.027 1.00 66.31 88 CYS A O 1
ATOM 650 N N . SER A 1 89 ? 13.454 -13.475 -20.684 1.00 66.44 89 SER A N 1
ATOM 651 C CA . SER A 1 89 ? 12.695 -12.991 -21.844 1.00 66.44 89 SER A CA 1
ATOM 652 C C . SER A 1 89 ? 13.298 -13.472 -23.165 1.00 66.44 89 SER A C 1
ATOM 654 O O . SER A 1 89 ? 12.561 -13.902 -24.049 1.00 66.44 89 SER A O 1
ATOM 656 N N . VAL A 1 90 ? 14.628 -13.482 -23.299 1.00 78.19 90 VAL A N 1
ATOM 657 C CA . VAL A 1 90 ? 15.319 -14.030 -24.479 1.00 78.19 90 VAL A CA 1
ATOM 658 C C . VAL A 1 90 ? 15.140 -15.546 -24.570 1.00 78.19 90 VAL A C 1
ATOM 660 O O . VAL A 1 90 ? 14.905 -16.061 -25.661 1.00 78.19 90 VAL A O 1
ATOM 663 N N . ALA A 1 91 ? 15.179 -16.269 -23.449 1.00 77.31 91 ALA A N 1
ATOM 664 C CA . ALA A 1 91 ? 14.930 -17.708 -23.419 1.00 77.31 91 ALA A CA 1
ATOM 665 C C . ALA A 1 91 ? 13.486 -18.049 -23.822 1.00 77.31 91 ALA A C 1
ATOM 667 O O . ALA A 1 91 ? 13.273 -18.955 -24.626 1.00 77.31 91 ALA A O 1
ATOM 668 N N . VAL A 1 92 ? 12.495 -17.297 -23.332 1.00 76.00 92 VAL A N 1
ATOM 669 C CA . VAL A 1 92 ? 11.080 -17.475 -23.694 1.00 76.00 92 VAL A CA 1
ATOM 670 C C . VAL A 1 92 ? 10.827 -17.081 -25.147 1.00 76.00 92 VAL A C 1
ATOM 672 O O . VAL A 1 92 ? 10.125 -17.807 -25.849 1.00 76.00 92 VAL A O 1
ATOM 675 N N . LEU A 1 93 ? 11.426 -15.997 -25.647 1.00 73.19 93 LEU A N 1
ATOM 676 C CA . LEU A 1 93 ? 11.343 -15.622 -27.061 1.00 73.19 93 LEU A CA 1
ATOM 677 C C . LEU A 1 93 ? 12.023 -16.655 -27.960 1.00 73.19 93 LEU A C 1
ATOM 679 O O . LEU A 1 93 ? 11.452 -17.035 -28.977 1.00 73.19 93 LEU A O 1
ATOM 683 N N . GLY A 1 94 ? 13.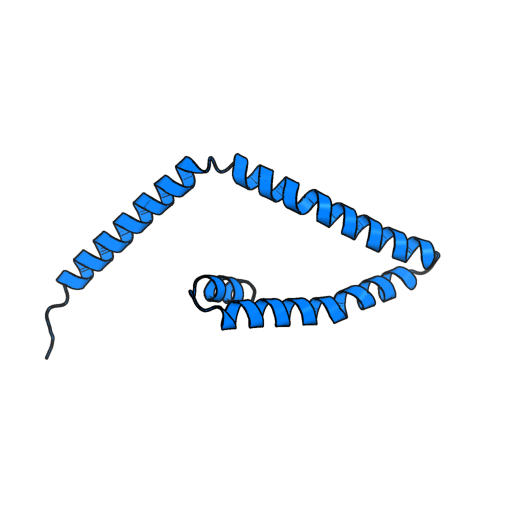193 -17.164 -27.573 1.00 75.94 94 GLY A N 1
ATOM 684 C CA . GLY A 1 94 ? 13.890 -18.239 -28.275 1.00 75.94 94 GLY A CA 1
ATOM 685 C C . GLY A 1 94 ? 13.067 -19.526 -28.302 1.00 75.94 94 GLY A C 1
ATOM 686 O O . GLY A 1 94 ? 12.867 -20.100 -29.367 1.00 75.94 94 GLY A O 1
ATOM 687 N N . ALA A 1 95 ? 12.502 -19.939 -27.166 1.00 68.75 95 ALA A N 1
ATOM 688 C CA . ALA A 1 95 ? 11.623 -21.103 -27.075 1.00 68.75 95 ALA A CA 1
ATOM 689 C C . ALA A 1 95 ? 10.330 -20.918 -27.886 1.00 68.75 95 ALA A C 1
ATOM 691 O O . ALA A 1 95 ? 9.920 -21.827 -28.603 1.00 68.75 95 ALA A O 1
ATOM 692 N N . THR A 1 96 ? 9.729 -19.727 -27.844 1.00 67.19 96 THR A N 1
ATOM 693 C CA . THR A 1 96 ? 8.535 -19.382 -28.629 1.00 67.19 96 THR A CA 1
ATOM 694 C C . THR A 1 96 ? 8.854 -19.344 -30.119 1.00 67.19 96 THR A C 1
ATOM 696 O O . THR A 1 96 ? 8.064 -19.822 -30.922 1.00 67.19 96 THR A O 1
ATOM 699 N N . PHE A 1 97 ? 10.027 -18.852 -30.518 1.00 64.12 97 PHE A N 1
ATOM 700 C CA . PHE A 1 97 ? 10.465 -18.829 -31.912 1.00 64.12 97 PHE A CA 1
ATOM 701 C C . PHE A 1 97 ? 10.815 -20.232 -32.428 1.00 64.12 97 PHE A C 1
ATOM 703 O O . PHE A 1 97 ? 10.464 -20.579 -33.555 1.00 64.12 97 PHE A O 1
ATOM 710 N N . LEU A 1 98 ? 11.434 -21.076 -31.596 1.00 62.72 98 LEU A N 1
ATOM 711 C CA . LEU A 1 98 ? 11.710 -22.480 -31.911 1.00 62.72 98 LEU A CA 1
ATOM 712 C C . LEU A 1 98 ? 10.419 -23.310 -31.992 1.00 62.72 98 LEU A C 1
ATOM 714 O O . LEU A 1 98 ? 10.282 -24.119 -32.909 1.00 62.72 98 LEU A O 1
ATOM 718 N N . LEU A 1 99 ? 9.440 -23.066 -31.113 1.00 56.69 99 LEU A N 1
ATOM 719 C CA . LEU A 1 99 ? 8.111 -23.684 -31.192 1.00 56.69 99 LEU A CA 1
ATOM 720 C C . LEU A 1 99 ? 7.304 -23.164 -32.385 1.00 56.69 99 LEU A C 1
ATOM 722 O O . LEU A 1 99 ? 6.687 -23.958 -33.090 1.00 56.69 99 LEU A O 1
ATOM 726 N N . LYS A 1 100 ? 7.392 -21.865 -32.695 1.00 52.59 100 LYS A N 1
ATOM 727 C CA . LYS A 1 100 ? 6.775 -21.264 -33.886 1.00 52.59 100 LYS A CA 1
ATOM 728 C C . LYS A 1 100 ? 7.416 -21.751 -35.192 1.00 52.59 100 LYS A C 1
ATOM 730 O O . LYS A 1 100 ? 6.756 -21.711 -36.223 1.00 52.59 100 LYS A O 1
ATOM 735 N N . ARG A 1 101 ? 8.656 -22.265 -35.172 1.00 50.66 101 ARG A N 1
ATOM 736 C CA . ARG A 1 101 ? 9.264 -22.970 -36.322 1.00 50.66 101 ARG A CA 1
ATOM 737 C C . ARG A 1 101 ? 8.878 -24.448 -36.419 1.00 50.66 101 ARG A C 1
ATOM 739 O O . ARG A 1 101 ? 9.058 -25.021 -37.489 1.00 50.66 101 ARG A O 1
ATOM 746 N N . LYS A 1 102 ? 8.359 -25.071 -35.352 1.00 46.34 102 LYS A N 1
ATOM 747 C CA . LYS A 1 102 ? 8.014 -26.505 -35.330 1.00 46.34 102 LYS A CA 1
ATOM 748 C C . LYS A 1 102 ? 6.533 -26.811 -35.563 1.00 46.34 102 LYS A C 1
ATOM 750 O O . LYS A 1 102 ? 6.164 -27.982 -35.546 1.00 46.34 102 LYS A O 1
ATOM 755 N N . GLN A 1 103 ? 5.710 -25.800 -35.833 1.00 50.34 103 GLN A N 1
ATOM 756 C CA . GLN A 1 103 ? 4.361 -25.999 -36.355 1.00 50.34 103 GLN A CA 1
ATOM 757 C C . GLN A 1 103 ? 4.320 -25.585 -37.835 1.00 50.34 103 GLN A C 1
ATOM 759 O O . GLN A 1 103 ? 3.894 -24.471 -38.142 1.00 50.34 103 GLN A O 1
ATOM 764 N N . PRO A 1 104 ? 4.802 -26.442 -38.763 1.00 45.00 104 PRO A N 1
ATOM 765 C CA . PRO A 1 104 ? 4.342 -26.362 -40.132 1.00 45.00 104 PRO A CA 1
ATOM 766 C C . PRO A 1 104 ? 2.862 -26.755 -40.122 1.00 45.00 104 PRO A C 1
ATOM 768 O O . PRO A 1 104 ? 2.472 -27.773 -39.548 1.00 45.00 104 PRO A O 1
ATOM 771 N N . ASP A 1 105 ? 2.072 -25.841 -40.663 1.00 50.66 105 ASP A N 1
ATOM 772 C CA . ASP A 1 105 ? 0.826 -26.054 -41.387 1.00 50.66 105 ASP A CA 1
ATOM 773 C C . ASP A 1 105 ? 0.269 -27.490 -41.351 1.00 50.66 105 ASP A C 1
ATOM 775 O O . ASP A 1 105 ? 0.815 -28.413 -41.957 1.00 50.66 105 ASP A O 1
ATOM 779 N N . LYS A 1 106 ? -0.848 -27.665 -40.644 1.00 37.91 106 LYS A N 1
ATOM 780 C CA . LYS A 1 106 ? -1.787 -28.749 -40.932 1.00 37.91 106 LYS A CA 1
ATOM 781 C C . LYS A 1 106 ? -3.075 -28.118 -41.443 1.00 37.91 106 LYS A C 1
ATOM 783 O O . LYS A 1 106 ? -4.011 -27.918 -40.666 1.00 37.91 106 LYS A O 1
ATOM 788 N N . GLY A 1 107 ? -3.043 -27.745 -42.723 1.00 41.22 107 GLY A N 1
ATOM 789 C CA . GLY A 1 107 ? -4.215 -27.838 -43.594 1.00 41.22 107 GLY A CA 1
ATOM 790 C C . GLY A 1 107 ? -4.611 -29.291 -43.827 1.00 41.22 107 GLY A C 1
ATOM 791 O O . GLY A 1 107 ? -3.743 -30.182 -43.654 1.00 41.22 107 GLY A O 1
#

Secondary structure (DSSP, 8-state):
-HHHHHHHHTS--HHHHHHHHHHHHHHHHHHHHHHHHHHTT-TTS-HHHHHHHHHHHHHHHHHHHHHHHHHHHHHS-HHHHHHHHHHHHHHHHHHHHHHHHS-----

Solvent-accessible surface area (backbone atoms only — not comparable to full-atom values): 6058 Å² total; per-residue (Å²): 106,72,69,55,55,58,60,49,65,74,45,98,48,72,69,57,52,52,51,54,52,49,55,51,51,56,51,47,66,53,49,54,60,49,50,44,52,52,35,38,63,41,88,93,52,58,40,69,58,29,38,49,51,53,52,50,52,50,53,50,50,62,59,46,48,60,51,53,51,48,53,52,55,58,73,47,48,60,67,57,57,52,51,52,52,48,53,52,49,51,50,51,51,49,52,50,51,55,51,62,66,69,58,72,82,82,126

Sequence (107 aa):
IAIIGYLLVLTTDMYFAITGFALTGLGFSVIVPELFRIGGNVKGVESSQGVAFIAGTGYSGFLVGPVILGFIAEQFSLSISFISLMICSVAVLGATFLLKRKQPDKG

Radius of gyration: 23.26 Å; Cα contacts (8 Å, |Δi|>4): 27; chains: 1; bounding box: 38×41×71 Å

Foldseek 3Di:
DVVVLVVQVVDPDPVSVVVSVVVVVVVCVVVVVVQLVVQCPPPPDHSVVSNVVVVVVVVVCVVVVVVVVVVVCVVVVVVVVVVVVVVVVVVVVVVVVVVVVVDDDDD